Protein AF-A0A2S7U4G5-F1 (afdb_monomer)

Mean predicted aligned error: 7.97 Å

Foldseek 3Di:
DFDFDDDDPGKGKGAQVVQQVVLCVCDPPVHDVPDPDGWAQEDDPRNPVNMTINDHHDDD

Secondary structure (DSSP, 8-state):
----EE-GGG-EEE-HHHHHHHHHHHBTTTB-TT-----B---GGGGGS--EESS-----

Radius of gyration: 11.39 Å; Cα contacts (8 Å, |Δi|>4): 85; chains: 1; bounding box: 26×22×28 Å

pLDDT: mean 73.83, std 13.5, range [42.03, 87.38]

Structure (mmCIF, N/CA/C/O backbone):
data_AF-A0A2S7U4G5-F1
#
_entry.id   AF-A0A2S7U4G5-F1
#
loop_
_atom_site.group_PDB
_atom_site.id
_atom_site.type_symbol
_atom_site.label_atom_id
_atom_site.label_alt_id
_atom_site.label_comp_id
_atom_site.label_asym_id
_atom_site.label_entity_id
_atom_site.label_seq_id
_atom_site.pdbx_PDB_ins_code
_atom_site.Cartn_x
_atom_site.Cartn_y
_atom_site.Cartn_z
_atom_site.occupancy
_atom_site.B_iso_or_equiv
_atom_site.auth_seq_id
_atom_site.auth_comp_id
_atom_site.auth_asym_id
_atom_site.auth_atom_id
_atom_site.pdbx_PDB_model_num
ATOM 1 N N . SER A 1 1 ? -14.436 8.672 -11.340 1.00 44.28 1 SER A N 1
ATOM 2 C CA . SER A 1 1 ? -13.709 7.574 -12.019 1.00 44.28 1 SER A CA 1
ATOM 3 C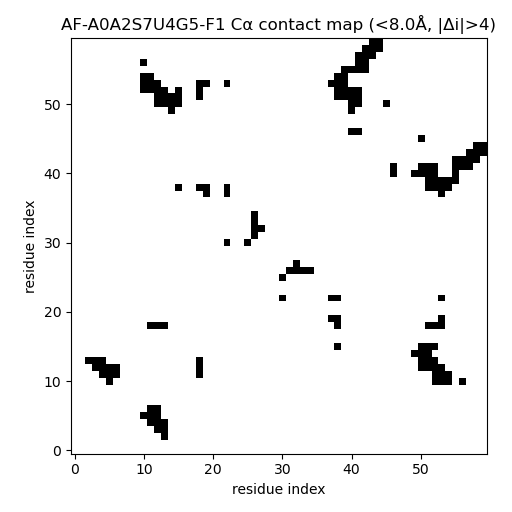 C . SER A 1 1 ? -12.669 6.992 -11.065 1.00 44.28 1 SER A C 1
ATOM 5 O O . SER A 1 1 ? -11.520 7.421 -11.090 1.00 44.28 1 SER A O 1
ATOM 7 N N . CYS A 1 2 ? -13.063 6.057 -10.196 1.00 42.03 2 CYS A N 1
ATOM 8 C CA . CYS A 1 2 ? -12.140 5.363 -9.294 1.00 42.03 2 CYS A CA 1
ATOM 9 C C . CYS A 1 2 ? -11.592 4.131 -10.033 1.00 42.03 2 CYS A C 1
ATOM 11 O O . CYS A 1 2 ? -12.329 3.180 -10.273 1.00 42.03 2 CYS A O 1
ATOM 13 N N . LYS A 1 3 ? -10.343 4.193 -10.510 1.00 48.91 3 LYS A N 1
ATOM 14 C CA . LYS A 1 3 ? -9.687 3.076 -11.210 1.00 48.91 3 LYS A CA 1
ATOM 15 C C . LYS A 1 3 ? -8.855 2.292 -10.199 1.00 48.91 3 LYS A C 1
ATOM 17 O O . LYS A 1 3 ? -7.687 2.611 -10.002 1.00 48.91 3 LYS A O 1
ATOM 22 N N . SER A 1 4 ? -9.444 1.281 -9.573 1.00 50.84 4 SER A N 1
ATOM 23 C CA . SER A 1 4 ? -8.687 0.304 -8.785 1.00 50.84 4 SER A CA 1
ATOM 24 C C . SER A 1 4 ? -7.870 -0.573 -9.742 1.00 50.84 4 SER A C 1
ATOM 26 O O . SER A 1 4 ? -8.425 -1.139 -10.685 1.00 50.84 4 SER A O 1
ATOM 28 N N . ARG A 1 5 ? -6.547 -0.660 -9.553 1.00 51.22 5 ARG A N 1
ATOM 29 C CA . ARG A 1 5 ? -5.669 -1.583 -10.295 1.00 51.22 5 ARG A CA 1
ATOM 30 C C . ARG A 1 5 ? -4.981 -2.532 -9.319 1.00 51.22 5 ARG A C 1
ATOM 32 O O . ARG A 1 5 ? -4.375 -2.089 -8.349 1.00 51.22 5 ARG A O 1
ATOM 39 N N . TYR A 1 6 ? -5.097 -3.822 -9.613 1.00 46.72 6 TYR A N 1
ATOM 40 C CA . TYR A 1 6 ? -4.479 -4.937 -8.894 1.00 46.72 6 TYR A CA 1
ATOM 41 C C . TYR A 1 6 ? -3.020 -5.147 -9.328 1.00 46.72 6 TYR A C 1
ATOM 43 O O . TYR A 1 6 ? -2.657 -4.801 -10.454 1.00 46.72 6 TYR A O 1
ATOM 51 N N . PHE A 1 7 ? -2.201 -5.721 -8.438 1.00 51.19 7 PHE A N 1
ATOM 52 C CA . PHE A 1 7 ? -0.759 -5.912 -8.627 1.00 51.19 7 PHE A CA 1
ATOM 53 C C . PHE A 1 7 ? -0.333 -7.371 -8.680 1.00 51.19 7 PHE A C 1
ATOM 55 O O . PHE A 1 7 ? -0.838 -8.223 -7.951 1.00 51.19 7 PHE A O 1
ATOM 62 N N . VAL A 1 8 ? 0.730 -7.578 -9.449 1.00 44.47 8 VAL A N 1
ATOM 63 C CA . VAL A 1 8 ? 1.721 -8.638 -9.264 1.00 44.47 8 VAL A CA 1
ATOM 64 C C . VAL A 1 8 ? 2.308 -8.529 -7.841 1.00 44.47 8 VAL A C 1
ATOM 66 O O . VAL A 1 8 ? 2.736 -7.455 -7.425 1.00 44.47 8 VAL A O 1
ATOM 69 N N . GLU A 1 9 ? 2.272 -9.628 -7.081 1.00 55.06 9 GLU A N 1
ATOM 70 C CA . GLU A 1 9 ? 2.825 -9.777 -5.715 1.00 55.06 9 GLU A CA 1
ATOM 71 C C . GLU A 1 9 ? 2.150 -8.996 -4.567 1.00 55.06 9 GLU A C 1
ATOM 73 O O . GLU A 1 9 ? 2.789 -8.600 -3.589 1.00 55.06 9 GLU A O 1
ATOM 78 N N . GLY A 1 10 ? 0.831 -8.789 -4.629 1.00 56.47 10 GLY A N 1
ATOM 79 C CA . GLY A 1 10 ? 0.072 -8.296 -3.466 1.00 56.47 10 GLY A CA 1
ATOM 80 C C . GLY A 1 10 ? 0.341 -6.831 -3.108 1.00 56.47 10 GLY A C 1
ATOM 81 O O . GLY A 1 10 ? 0.068 -6.388 -1.989 1.00 56.47 10 GLY A O 1
ATOM 82 N N . ALA A 1 11 ? 0.880 -6.058 -4.048 1.00 62.19 11 ALA A N 1
ATOM 83 C CA . ALA A 1 11 ? 0.924 -4.617 -3.918 1.00 62.19 11 ALA A CA 1
ATOM 84 C C . ALA A 1 11 ? -0.486 -4.017 -4.100 1.00 62.19 11 ALA A C 1
ATOM 86 O O . ALA A 1 11 ? -1.307 -4.455 -4.897 1.00 62.19 11 ALA A O 1
ATOM 87 N N . VAL A 1 12 ? -0.808 -3.010 -3.305 1.00 70.94 12 VAL A N 1
ATOM 88 C CA . VAL A 1 12 ? -2.069 -2.271 -3.412 1.00 70.94 12 VAL A CA 1
ATOM 89 C C . VAL A 1 12 ? -1.674 -0.874 -3.846 1.00 70.94 12 VAL A C 1
ATOM 91 O O . VAL A 1 12 ? -0.989 -0.217 -3.063 1.00 70.94 12 VAL A O 1
ATOM 94 N N . LEU A 1 13 ? -2.041 -0.439 -5.062 1.00 78.06 13 LEU A N 1
ATOM 95 C CA . LEU A 1 13 ? -1.887 0.960 -5.482 1.00 78.06 13 LEU A CA 1
ATOM 96 C C . LEU A 1 13 ? -3.229 1.654 -5.665 1.00 78.06 13 LEU A C 1
ATOM 98 O O . LEU A 1 13 ? -4.140 1.126 -6.298 1.00 78.06 13 LEU A O 1
ATOM 102 N N . GLY A 1 14 ? -3.303 2.890 -5.190 1.00 81.94 14 GLY A N 1
ATOM 103 C CA . GLY A 1 14 ? -4.474 3.741 -5.355 1.00 81.94 14 GLY A CA 1
ATOM 104 C C . GLY A 1 14 ? -4.223 5.156 -4.854 1.00 81.94 14 GLY A C 1
ATOM 105 O O . GLY A 1 14 ? -3.074 5.599 -4.772 1.00 81.94 14 GLY A O 1
ATOM 106 N N . SER A 1 15 ? -5.298 5.871 -4.523 1.00 85.06 15 SER A N 1
ATOM 107 C CA . SER A 1 15 ? -5.187 7.128 -3.779 1.00 85.06 15 SER A CA 1
ATOM 108 C C . SER A 1 15 ? -4.661 6.868 -2.366 1.00 85.06 15 SER A C 1
ATOM 110 O O . SER A 1 15 ? -4.725 5.749 -1.856 1.00 85.06 15 SER A O 1
ATOM 112 N N . LYS A 1 16 ? -4.130 7.907 -1.720 1.00 84.31 16 LYS A N 1
ATOM 113 C CA . LYS A 1 16 ? -3.589 7.794 -0.361 1.00 84.31 16 LYS A CA 1
ATOM 114 C C . LYS A 1 16 ? -4.650 7.307 0.624 1.00 84.31 16 LYS A C 1
ATOM 116 O O . LYS A 1 16 ? -4.377 6.436 1.444 1.00 84.31 16 LYS A O 1
ATOM 121 N N . GL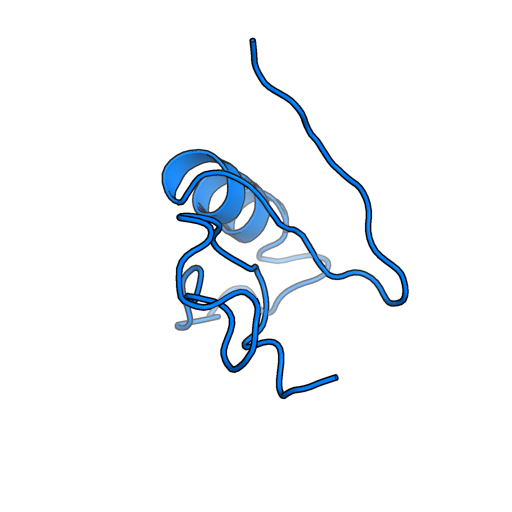U A 1 17 ? -5.841 7.886 0.524 1.00 86.69 17 GLU A N 1
ATOM 122 C CA . GLU A 1 17 ? -6.986 7.643 1.395 1.00 86.69 17 GLU A CA 1
ATOM 123 C C . GLU A 1 17 ? -7.421 6.184 1.284 1.00 86.69 17 GLU A C 1
ATOM 125 O O . GLU A 1 17 ? -7.437 5.469 2.281 1.00 86.69 17 GLU A O 1
ATOM 130 N N . TRP A 1 18 ? -7.632 5.712 0.054 1.00 86.50 18 TRP A N 1
ATOM 131 C CA . TRP A 1 18 ? -8.0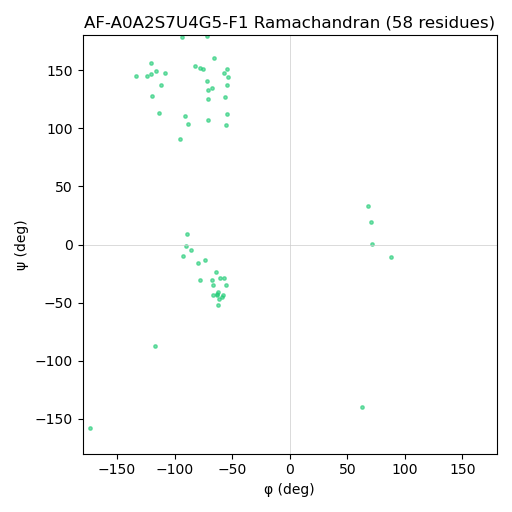66 4.343 -0.198 1.00 86.50 18 TRP A CA 1
ATOM 132 C C . TRP A 1 18 ? -7.030 3.310 0.258 1.00 86.50 18 TRP A C 1
ATOM 134 O O . TRP A 1 18 ? -7.368 2.314 0.889 1.00 86.50 18 TRP A O 1
ATOM 144 N N . VAL A 1 19 ? -5.740 3.549 -0.001 1.00 85.88 19 VAL A N 1
ATOM 145 C CA . VAL A 1 19 ? -4.683 2.622 0.437 1.00 85.88 19 VAL A CA 1
ATOM 146 C C . VAL A 1 19 ? -4.577 2.586 1.964 1.00 85.88 19 VAL A C 1
ATOM 148 O O . VAL A 1 19 ? -4.297 1.529 2.522 1.00 85.88 19 VAL A O 1
ATOM 151 N N . ASN A 1 20 ? -4.807 3.707 2.654 1.00 86.50 20 ASN A N 1
ATOM 152 C CA . ASN A 1 20 ? -4.845 3.725 4.116 1.00 86.50 20 ASN A CA 1
ATOM 153 C C . ASN A 1 20 ? -6.044 2.940 4.666 1.00 86.50 20 ASN A C 1
ATOM 155 O O . ASN A 1 20 ? -5.852 2.160 5.591 1.00 86.50 20 ASN A O 1
ATOM 159 N N . GLU A 1 21 ? -7.236 3.083 4.084 1.00 87.38 21 GLU A N 1
ATOM 160 C CA . GLU A 1 21 ? -8.409 2.279 4.466 1.00 87.38 21 GLU A CA 1
ATOM 161 C C . GLU A 1 21 ? -8.141 0.780 4.303 1.00 87.38 21 GLU A C 1
ATOM 163 O O . GLU A 1 21 ? -8.421 -0.007 5.206 1.00 87.38 21 GLU A O 1
ATOM 168 N N . VAL A 1 22 ? -7.512 0.385 3.191 1.00 85.56 22 VAL A N 1
ATOM 169 C CA . VAL A 1 22 ? -7.098 -1.007 2.969 1.00 85.56 22 VAL A CA 1
ATOM 170 C C . VAL A 1 22 ? -6.077 -1.463 4.018 1.00 85.56 22 VAL A C 1
ATOM 172 O O . VAL A 1 22 ? -6.168 -2.586 4.503 1.00 85.56 22 VAL A O 1
ATOM 175 N N . ILE A 1 23 ? -5.111 -0.620 4.402 1.00 85.56 23 ILE A N 1
ATOM 176 C CA . ILE A 1 23 ? -4.139 -0.958 5.456 1.00 85.56 23 ILE A CA 1
ATOM 177 C C . ILE A 1 23 ? -4.841 -1.205 6.791 1.00 85.56 23 ILE A C 1
ATOM 179 O O . ILE A 1 23 ? -4.526 -2.199 7.440 1.00 85.56 23 ILE A O 1
ATOM 183 N N . GLU A 1 24 ? -5.767 -0.334 7.195 1.00 86.69 24 GLU A N 1
ATOM 184 C CA . GLU A 1 24 ? -6.511 -0.501 8.448 1.00 86.69 24 GLU A CA 1
ATOM 185 C C . GLU A 1 24 ? -7.361 -1.774 8.432 1.00 86.69 24 GLU A C 1
ATOM 187 O O . GLU A 1 24 ? -7.318 -2.534 9.394 1.00 86.69 24 GLU A O 1
ATOM 192 N N . GLY A 1 25 ? -8.049 -2.066 7.322 1.00 86.31 25 GLY A N 1
ATOM 193 C CA . GLY A 1 25 ? -8.837 -3.294 7.178 1.00 86.31 25 GLY A CA 1
ATOM 194 C C . GLY A 1 25 ? -8.006 -4.582 7.206 1.00 86.31 25 GLY A C 1
ATOM 195 O O . GLY A 1 25 ? -8.528 -5.638 7.544 1.00 86.31 25 GLY A O 1
ATOM 196 N N . LEU A 1 26 ? -6.712 -4.506 6.877 1.00 84.81 26 LEU A N 1
ATOM 197 C CA . LEU A 1 26 ? -5.794 -5.648 6.910 1.00 84.81 26 LEU A CA 1
ATOM 198 C C . LEU A 1 26 ? -5.044 -5.794 8.245 1.00 84.81 26 LEU A C 1
ATOM 200 O O . LEU A 1 26 ? -4.361 -6.803 8.439 1.00 84.81 26 LEU A O 1
ATOM 204 N N . LYS A 1 27 ? -5.107 -4.813 9.157 1.00 85.31 27 LYS A N 1
ATOM 205 C CA . LYS A 1 27 ? -4.467 -4.917 10.480 1.00 85.31 27 LYS A CA 1
ATOM 206 C C . LYS A 1 27 ? -5.153 -5.985 11.327 1.00 85.31 27 LYS A C 1
ATOM 208 O O . LYS A 1 27 ? -6.369 -6.013 11.442 1.00 85.31 27 LYS A O 1
ATOM 213 N N . GLY A 1 28 ? -4.351 -6.820 11.981 1.00 81.56 28 GLY A N 1
ATOM 214 C CA . GLY A 1 28 ? -4.837 -7.897 12.847 1.00 81.56 28 GLY A CA 1
ATOM 215 C C . GLY A 1 28 ? -5.100 -9.214 12.118 1.00 81.56 28 GLY A C 1
ATOM 216 O O . GLY A 1 28 ? -5.242 -10.230 12.788 1.00 81.56 28 GLY A O 1
ATOM 217 N N . ASP A 1 29 ? -5.089 -9.207 10.784 1.00 81.62 29 ASP A N 1
ATOM 218 C CA . ASP A 1 29 ? -5.173 -10.408 9.951 1.00 81.62 29 ASP A CA 1
ATOM 219 C C . ASP A 1 29 ? -3.889 -10.559 9.114 1.00 81.62 29 ASP A C 1
ATOM 221 O O . ASP A 1 29 ? -2.900 -11.137 9.568 1.00 81.62 29 ASP A O 1
ATOM 225 N N . TYR A 1 30 ? -3.836 -9.935 7.933 1.00 78.56 30 TYR A N 1
ATOM 226 C CA . TYR A 1 30 ? -2.675 -10.005 7.035 1.00 78.56 30 TYR A CA 1
ATOM 227 C C . TYR A 1 30 ? -1.498 -9.106 7.458 1.00 78.56 30 TYR A C 1
ATOM 229 O O . TYR A 1 30 ? -0.332 -9.394 7.174 1.00 78.56 30 TYR A O 1
ATOM 237 N N . LEU A 1 31 ? -1.780 -7.977 8.112 1.00 80.12 31 LEU A N 1
ATOM 238 C CA . LEU A 1 31 ? 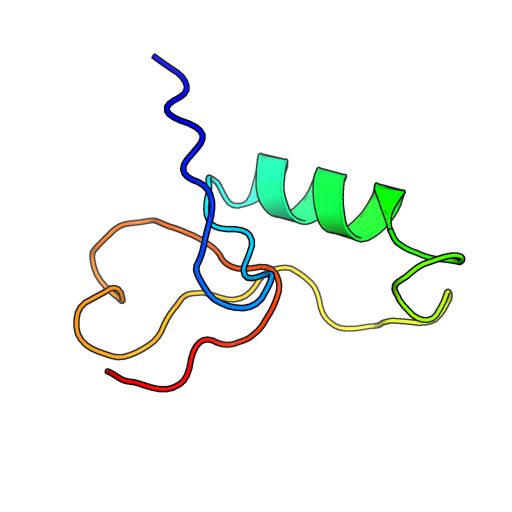-0.782 -7.058 8.653 1.00 80.12 31 LEU A CA 1
ATOM 239 C C . LEU A 1 31 ? -0.760 -7.150 10.174 1.00 80.12 31 LEU A C 1
ATOM 241 O O . LEU A 1 31 ? -1.795 -7.311 10.818 1.00 80.12 31 LEU A O 1
ATOM 245 N N . LYS A 1 32 ? 0.423 -6.958 10.768 1.00 81.06 32 LYS A N 1
ATOM 246 C CA . LYS A 1 32 ? 0.539 -6.874 12.227 1.00 81.06 32 LYS A CA 1
ATOM 247 C C . LYS A 1 32 ? -0.409 -5.796 12.776 1.00 81.06 32 LYS A C 1
ATOM 249 O O . LYS A 1 32 ? -0.453 -4.702 12.204 1.00 81.06 32 LYS A O 1
ATOM 254 N N . PRO A 1 33 ? -1.115 -6.064 13.886 1.00 81.88 33 PRO A N 1
ATOM 255 C CA . PRO A 1 33 ? -2.042 -5.101 14.478 1.00 81.88 33 PRO A CA 1
ATOM 256 C C . PRO A 1 33 ? -1.339 -3.803 14.907 1.00 81.88 33 PRO A C 1
ATOM 258 O O . PRO A 1 33 ? -1.928 -2.730 14.841 1.00 81.88 33 PRO A O 1
ATOM 261 N N . ASP A 1 34 ? -0.053 -3.874 15.262 1.00 81.38 34 ASP A N 1
ATOM 262 C CA . ASP A 1 34 ? 0.764 -2.724 15.663 1.00 81.38 34 ASP A CA 1
ATOM 263 C C . ASP A 1 34 ? 1.480 -2.025 14.495 1.00 81.38 34 ASP A C 1
ATOM 265 O O . ASP A 1 34 ? 2.348 -1.177 14.719 1.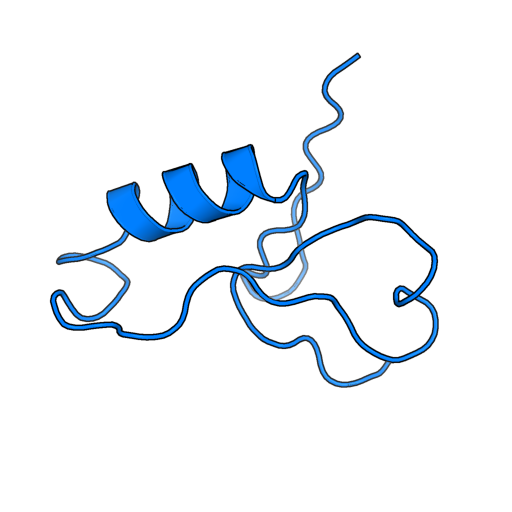00 81.38 34 ASP A O 1
ATOM 269 N N . ARG A 1 35 ? 1.167 -2.379 13.239 1.00 79.69 35 ARG A N 1
ATOM 270 C CA . ARG A 1 35 ? 1.867 -1.837 12.072 1.00 79.69 35 ARG A CA 1
ATOM 271 C C . ARG A 1 35 ? 1.839 -0.306 12.096 1.00 79.69 35 ARG A C 1
ATOM 273 O O . ARG A 1 35 ? 0.813 0.320 11.841 1.00 79.69 35 ARG A O 1
ATOM 280 N N . LYS A 1 36 ? 3.020 0.286 12.298 1.00 73.88 36 LYS A N 1
ATOM 281 C CA . LYS A 1 36 ? 3.227 1.744 12.337 1.00 73.88 36 LYS A CA 1
ATOM 282 C C . LYS A 1 36 ? 3.305 2.396 10.954 1.00 73.88 36 LYS A C 1
ATOM 284 O O . LYS A 1 36 ? 3.234 3.615 10.839 1.00 73.88 36 LYS A O 1
ATOM 289 N N . THR A 1 37 ? 3.506 1.608 9.899 1.00 71.88 37 THR A N 1
ATOM 290 C CA . THR A 1 37 ? 3.763 2.128 8.550 1.00 71.88 37 THR A CA 1
ATOM 291 C C . THR A 1 37 ? 2.465 2.313 7.764 1.00 71.88 37 THR A C 1
ATOM 293 O O . THR A 1 37 ? 1.836 1.329 7.365 1.00 71.88 37 THR A O 1
ATOM 296 N N . ALA A 1 38 ? 2.108 3.576 7.515 1.00 73.81 3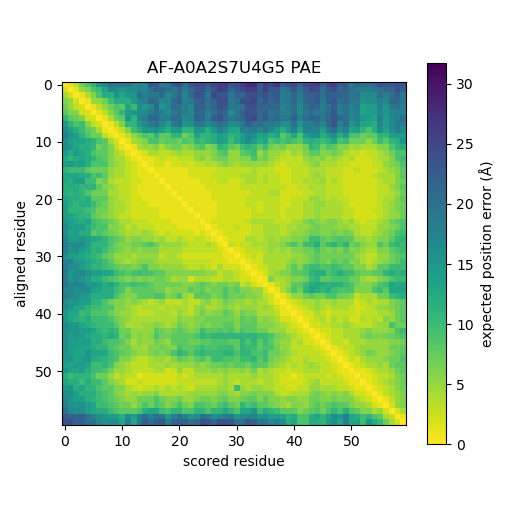8 ALA A N 1
ATOM 297 C CA . ALA A 1 38 ? 1.023 3.984 6.622 1.00 73.81 38 ALA A CA 1
ATOM 298 C C . ALA A 1 38 ? 1.379 3.766 5.137 1.00 73.81 38 ALA A C 1
ATOM 300 O O . ALA A 1 38 ? 2.482 3.317 4.803 1.00 73.81 38 ALA A O 1
ATOM 301 N N . SER A 1 39 ? 0.449 4.094 4.235 1.00 83.75 39 SER A N 1
ATOM 302 C CA . SER A 1 39 ? 0.711 4.054 2.795 1.00 83.75 39 SER A CA 1
ATOM 303 C C . SER A 1 39 ? 1.959 4.867 2.431 1.00 83.75 39 SER A C 1
ATOM 305 O O . SER A 1 39 ? 2.265 5.901 3.025 1.00 83.75 39 SER A O 1
ATOM 307 N N . CYS A 1 40 ? 2.710 4.391 1.444 1.00 83.62 40 CYS A N 1
ATOM 308 C CA . CYS A 1 40 ? 3.960 4.993 0.997 1.00 83.62 40 CYS A CA 1
ATOM 309 C C . CYS A 1 40 ? 3.873 5.382 -0.477 1.00 83.62 40 CYS A C 1
ATOM 311 O O . CYS A 1 40 ? 3.232 4.694 -1.273 1.00 83.62 40 CYS A O 1
ATOM 313 N N . LYS A 1 41 ? 4.544 6.466 -0.877 1.00 83.75 41 LYS A N 1
ATOM 314 C CA . LYS A 1 41 ? 4.668 6.792 -2.303 1.00 83.75 41 LYS A CA 1
ATOM 315 C C . LYS A 1 41 ? 5.604 5.786 -2.991 1.00 83.75 41 LYS A C 1
ATOM 317 O O . LYS A 1 41 ? 6.697 5.549 -2.468 1.00 83.75 41 LYS A O 1
ATOM 322 N N . PRO A 1 42 ? 5.227 5.234 -4.157 1.00 80.06 42 PRO A N 1
ATOM 323 C CA . PRO A 1 42 ? 6.118 4.425 -4.977 1.00 80.06 42 PRO A CA 1
ATOM 324 C C . PRO A 1 42 ? 7.384 5.199 -5.362 1.00 80.06 42 PRO A C 1
ATOM 326 O O . PRO A 1 42 ? 7.347 6.420 -5.557 1.00 80.06 42 PRO A O 1
ATOM 329 N N . ARG A 1 43 ? 8.504 4.487 -5.498 1.00 79.50 43 ARG A N 1
ATOM 330 C CA . ARG A 1 43 ? 9.772 5.048 -5.988 1.00 79.50 43 ARG A CA 1
ATOM 331 C C . ARG A 1 43 ? 9.907 4.851 -7.509 1.00 79.50 43 ARG A C 1
ATOM 333 O O . ARG A 1 43 ? 9.002 4.330 -8.162 1.00 79.50 43 ARG A O 1
ATOM 340 N N . GLY A 1 44 ? 11.004 5.342 -8.088 1.00 76.12 44 GLY A N 1
ATOM 341 C CA . GLY A 1 44 ? 11.312 5.182 -9.514 1.00 76.12 44 GLY A CA 1
ATOM 342 C C . GLY A 1 44 ? 10.294 5.839 -10.455 1.00 76.12 44 GLY A C 1
ATOM 343 O O . GLY A 1 44 ? 9.789 6.936 -10.193 1.00 76.12 44 GLY A O 1
ATOM 344 N N . LYS A 1 45 ? 9.970 5.147 -11.555 1.00 72.69 45 LYS A N 1
ATOM 345 C CA . LYS A 1 45 ? 9.083 5.626 -12.637 1.00 72.69 45 LYS A CA 1
ATOM 346 C C . LYS A 1 45 ? 7.684 6.029 -12.151 1.00 72.69 45 LYS A C 1
ATOM 348 O O . LYS A 1 45 ? 7.065 6.923 -12.723 1.00 72.69 45 LYS A O 1
ATOM 353 N N . LEU A 1 46 ? 7.198 5.420 -11.066 1.00 72.81 46 LEU A N 1
ATOM 354 C CA . LEU A 1 46 ? 5.873 5.689 -10.502 1.00 72.81 46 LEU A CA 1
ATOM 355 C C . LEU A 1 46 ? 5.842 6.876 -9.527 1.00 72.81 46 LEU A C 1
ATOM 357 O O . LEU A 1 46 ? 4.756 7.290 -9.125 1.00 72.81 46 LEU A O 1
ATOM 361 N N . LYS A 1 47 ? 6.982 7.494 -9.191 1.00 78.00 47 LYS A N 1
ATOM 362 C CA . LYS A 1 47 ? 7.052 8.624 -8.241 1.00 78.00 47 LYS A CA 1
ATOM 363 C C . LYS A 1 47 ? 6.149 9.803 -8.625 1.00 78.00 47 LYS A C 1
ATOM 365 O O . LYS A 1 47 ? 5.604 10.475 -7.752 1.00 78.00 47 LYS A O 1
ATOM 370 N N . LYS A 1 48 ? 5.988 10.061 -9.928 1.00 79.06 48 LYS A N 1
ATOM 371 C CA . LYS A 1 48 ? 5.165 11.163 -10.463 1.00 79.06 48 LYS A CA 1
ATOM 372 C C . LYS A 1 48 ? 3.703 10.777 -10.727 1.00 79.06 48 LYS A C 1
ATOM 374 O O . LYS A 1 48 ? 2.927 11.630 -11.133 1.00 79.06 48 LYS A O 1
ATOM 379 N N . SER A 1 49 ? 3.315 9.522 -10.494 1.00 79.12 49 SER A N 1
ATOM 380 C CA . SER A 1 49 ? 1.972 9.022 -10.829 1.00 79.12 49 SER A CA 1
ATOM 381 C C . SER A 1 49 ? 0.859 9.523 -9.900 1.00 79.12 49 SER A C 1
ATOM 383 O O . SER A 1 49 ? -0.314 9.338 -10.206 1.00 79.12 49 SER A O 1
ATOM 385 N N . GLY A 1 50 ? 1.207 10.108 -8.748 1.00 79.88 50 GLY A N 1
ATOM 386 C CA . GLY A 1 50 ? 0.238 10.463 -7.705 1.00 79.88 50 GLY A CA 1
ATOM 387 C C . GLY A 1 50 ? -0.339 9.256 -6.953 1.00 79.88 50 GLY A C 1
ATOM 388 O O . GLY A 1 50 ? -1.149 9.441 -6.047 1.00 79.88 50 GLY A O 1
ATOM 389 N N . LEU A 1 51 ? 0.092 8.037 -7.292 1.00 82.06 51 LEU A N 1
ATOM 390 C CA . LEU A 1 51 ? -0.334 6.808 -6.634 1.00 82.06 51 LEU A CA 1
ATOM 391 C C . LEU A 1 51 ? 0.386 6.612 -5.299 1.00 82.06 51 LEU A C 1
ATOM 393 O O . LEU A 1 51 ? 1.522 7.047 -5.100 1.00 82.06 51 LEU A O 1
ATOM 397 N N . TRP A 1 52 ? -0.291 5.913 -4.400 1.00 85.19 52 TRP A N 1
ATOM 398 C CA . TRP A 1 52 ? 0.196 5.473 -3.101 1.00 85.19 52 TRP A CA 1
ATOM 399 C C . TRP A 1 52 ? 0.129 3.961 -3.014 1.00 85.19 52 TRP A C 1
ATOM 401 O O . TRP A 1 52 ? -0.641 3.343 -3.739 1.00 85.19 52 TRP A O 1
ATOM 411 N N . SER A 1 53 ? 0.955 3.382 -2.150 1.00 82.12 53 SER A N 1
ATOM 412 C CA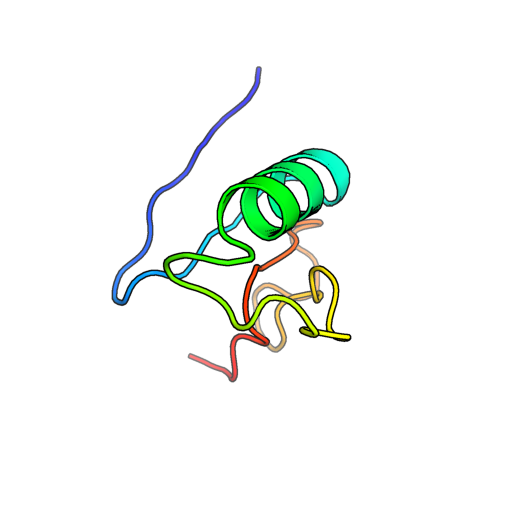 . SER A 1 53 ? 1.201 1.946 -2.075 1.00 82.12 53 SER A CA 1
ATOM 413 C C . SER A 1 53 ? 1.155 1.412 -0.650 1.00 82.12 53 SER A C 1
ATOM 415 O O . SER A 1 53 ? 1.596 2.091 0.277 1.00 82.12 53 SER A O 1
ATOM 417 N N . LEU A 1 54 ? 0.657 0.188 -0.461 1.00 83.25 54 LEU A N 1
ATOM 418 C CA . LEU A 1 54 ? 0.653 -0.472 0.855 1.00 83.25 54 LEU A CA 1
ATOM 419 C C . LEU A 1 54 ? 2.066 -0.828 1.352 1.00 83.25 54 LEU A C 1
ATOM 421 O O . LEU A 1 54 ? 2.333 -0.814 2.556 1.00 83.25 54 LEU A O 1
ATOM 425 N N . ARG A 1 55 ? 2.993 -1.119 0.434 1.00 78.00 55 ARG A N 1
ATOM 426 C CA . ARG A 1 55 ? 4.422 -1.347 0.706 1.00 78.00 55 ARG A CA 1
ATOM 427 C C . ARG A 1 55 ? 5.244 -0.396 -0.144 1.00 78.00 55 ARG A C 1
ATOM 429 O O . ARG A 1 55 ? 4.873 -0.1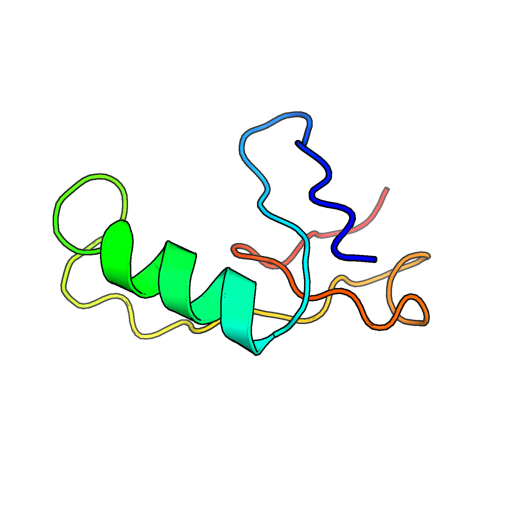67 -1.286 1.00 78.00 55 ARG A O 1
ATOM 436 N N . CYS A 1 56 ? 6.377 0.084 0.371 1.00 73.31 56 CYS A N 1
ATOM 437 C CA . CYS A 1 56 ? 7.359 0.795 -0.447 1.00 73.31 56 CYS A CA 1
ATOM 438 C C . CYS A 1 56 ? 7.771 -0.081 -1.633 1.00 73.31 56 CYS A C 1
ATOM 440 O O . CYS A 1 56 ? 8.555 -1.014 -1.469 1.00 73.31 56 CYS A O 1
ATOM 442 N N . LEU A 1 57 ? 7.234 0.221 -2.813 1.00 67.94 57 LEU A N 1
ATOM 443 C CA . LEU A 1 57 ? 7.667 -0.418 -4.045 1.00 67.94 57 LEU A CA 1
ATOM 444 C C . LEU A 1 57 ? 9.062 0.114 -4.376 1.00 67.94 57 LEU A C 1
ATOM 446 O O . LEU A 1 57 ? 9.218 1.2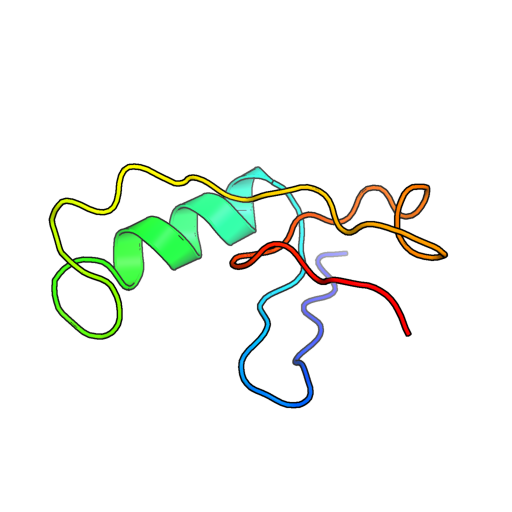90 -4.728 1.00 67.94 57 LEU A O 1
ATOM 450 N N . ASN A 1 58 ? 10.061 -0.746 -4.182 1.00 59.03 58 ASN A N 1
ATOM 451 C CA . ASN A 1 58 ? 11.391 -0.557 -4.740 1.00 59.03 58 ASN A CA 1
ATOM 452 C C . ASN A 1 58 ? 11.337 -0.886 -6.238 1.00 59.03 58 ASN A C 1
ATOM 454 O O . ASN A 1 58 ? 10.450 -1.599 -6.694 1.00 59.03 58 ASN A O 1
ATOM 458 N N . GLU A 1 59 ? 12.214 -0.242 -6.990 1.00 57.38 59 GLU A N 1
ATOM 459 C CA . GLU A 1 59 ? 12.102 -0.024 -8.432 1.00 57.38 59 GLU A CA 1
ATOM 460 C C . GLU A 1 59 ? 11.894 -1.281 -9.291 1.00 57.38 59 GLU A C 1
ATOM 462 O O . GLU A 1 59 ? 12.393 -2.359 -8.977 1.00 57.38 59 GLU A O 1
ATOM 467 N N . GLY A 1 60 ? 11.207 -1.069 -10.422 1.00 46.88 60 GLY A N 1
ATOM 468 C CA . GLY A 1 60 ? 11.312 -1.851 -11.656 1.00 46.88 60 GLY A CA 1
ATOM 469 C C . GLY A 1 60 ? 11.605 -0.935 -12.849 1.00 46.88 60 GLY A C 1
ATOM 470 O O . GLY A 1 60 ? 11.101 0.217 -12.898 1.00 46.88 60 GLY A O 1
#

Organism: NCBI:txid1658618

Solvent-accessible surface area (backbone atoms only — not comparable to full-atom values): 3680 Å² total; per-residue (Å²): 138,87,77,84,55,86,48,86,89,80,47,46,48,32,49,59,67,58,26,38,52,52,50,60,75,29,40,67,71,88,34,60,69,80,64,82,75,65,54,27,64,32,43,67,86,46,53,82,67,72,44,16,15,58,53,74,45,71,73,127

Sequence (60 aa):
SCKSRYFVEGAVLGSKEWVNEVIEGLKGDYLKPDRKTASCKPRGKLKKSGLWSLRCLNEG